Protein 1R5Q (pdb70)

Structure (mmCIF, N/CA/C/O backbone):
data_1R5Q
#
_entry.id   1R5Q
#
_cell.length_a   57.299
_cell.length_b   57.299
_cell.length_c   137.515
_cell.angle_alpha   90.00
_cell.angle_beta   90.00
_cell.angle_gamma   120.00
#
_symmetry.space_group_name_H-M   'P 65 2 2'
#
loop_
_entity.id
_entity.type
_entity.pdbx_description
1 polymer 'circadian oscillation regulator'
2 water water
#
loop_
_atom_site.group_PDB
_atom_site.id
_atom_site.type_symbol
_atom_site.label_atom_id
_atom_site.label_alt_id
_atom_site.label_comp_id
_atom_site.label_asym_id
_atom_site.label_entity_id
_atom_site.label_seq_id
_atom_site.pdbx_PDB_ins_code
_atom_site.Cartn_x
_atom_site.Cartn_y
_atom_site.Cartn_z
_atom_site.occupancy
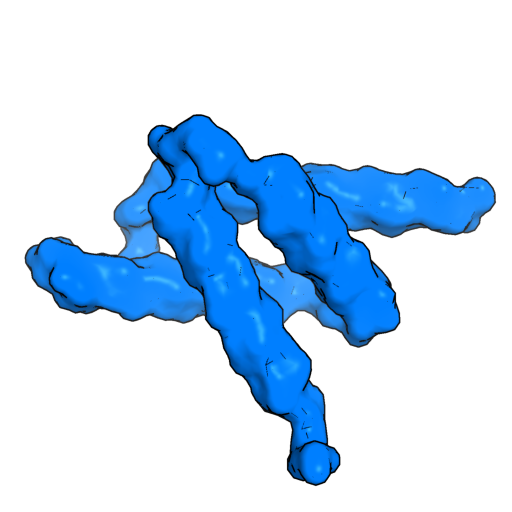_atom_site.B_iso_or_equiv
_atom_site.auth_seq_id
_atom_site.auth_comp_id
_atom_site.auth_asym_id
_atom_site.auth_atom_id
_atom_site.pdbx_PDB_model_num
ATOM 1 N N . GLU A 1 4 ? 18.628 30.515 10.322 1.00 68.13 4 GLU A N 1
ATOM 2 C CA . GLU A 1 4 ? 17.989 30.970 11.591 1.00 67.87 4 GLU A CA 1
ATOM 3 C C . GLU A 1 4 ? 18.950 30.907 12.774 1.00 66.76 4 GLU A C 1
ATOM 4 O O . GLU A 1 4 ? 19.017 29.907 13.489 1.00 67.01 4 GLU A O 1
ATOM 10 N N . VAL A 1 5 ? 19.674 32.001 12.982 1.00 65.66 5 VAL A N 1
ATOM 11 C CA . VAL A 1 5 ? 20.648 32.100 14.059 1.00 63.50 5 VAL A CA 1
ATOM 12 C C . VAL A 1 5 ? 20.175 31.782 15.485 1.00 61.79 5 VAL A C 1
ATOM 13 O O . VAL A 1 5 ? 20.658 30.813 16.068 1.00 62.09 5 VAL A O 1
ATOM 17 N N . ASP A 1 6 ? 19.238 32.553 16.050 1.00 59.13 6 ASP A N 1
ATOM 18 C CA . ASP A 1 6 ? 18.825 32.290 17.442 1.00 56.97 6 ASP A CA 1
ATOM 19 C C . ASP A 1 6 ? 17.519 32.927 17.975 1.00 54.73 6 ASP A C 1
ATOM 20 O O . ASP A 1 6 ? 16.605 33.244 17.219 1.00 53.89 6 ASP A O 1
ATOM 25 N N . GLN A 1 7 ? 17.463 33.115 19.296 1.00 53.00 7 GLN A N 1
ATOM 26 C CA . GLN A 1 7 ? 16.285 33.679 19.972 1.00 51.77 7 GLN A CA 1
ATOM 27 C C . GLN A 1 7 ? 15.882 35.079 19.494 1.00 50.12 7 GLN A C 1
ATOM 28 O O . GLN A 1 7 ? 14.692 35.422 19.470 1.00 49.32 7 GLN A O 1
ATOM 34 N N . GLN A 1 8 ? 16.867 35.886 19.117 1.00 48.03 8 GLN A N 1
ATOM 35 C CA . GLN A 1 8 ? 16.590 37.234 18.650 1.00 46.79 8 GLN A CA 1
ATOM 36 C C . GLN A 1 8 ? 15.645 37.283 17.456 1.00 45.15 8 GLN A C 1
ATOM 37 O O . GLN A 1 8 ? 14.956 38.282 17.262 1.00 43.56 8 GLN A O 1
ATOM 43 N N . ILE A 1 9 ? 15.610 36.222 16.648 1.00 43.70 9 ILE A N 1
ATOM 44 C CA . ILE A 1 9 ? 14.707 36.211 15.497 1.00 43.13 9 ILE A CA 1
ATOM 45 C C . ILE A 1 9 ? 13.260 36.408 15.972 1.00 42.20 9 ILE A C 1
ATOM 46 O O . ILE A 1 9 ? 12.535 37.258 15.456 1.00 42.20 9 ILE A O 1
ATOM 51 N N . LEU A 1 10 ? 12.854 35.639 16.976 1.00 40.39 10 LEU A N 1
ATOM 52 C CA . LEU A 1 10 ? 11.497 35.748 17.498 1.00 39.14 10 LEU A CA 1
ATOM 53 C C . LEU A 1 10 ? 11.296 36.994 18.352 1.00 38.97 10 LEU A C 1
ATOM 54 O O . LEU A 1 10 ? 10.271 37.671 18.232 1.00 38.94 10 LEU A O 1
ATOM 59 N N . LEU A 1 11 ? 12.263 37.297 19.213 1.00 38.77 11 LEU A N 1
ATOM 60 C CA . LEU A 1 11 ? 12.139 38.464 20.081 1.00 38.84 11 LEU A CA 1
ATOM 61 C C . LEU A 1 11 ? 11.988 39.771 19.298 1.00 39.27 11 LEU A C 1
ATOM 62 O O . LEU A 1 11 ? 11.355 40.717 19.788 1.00 36.96 11 LEU A O 1
ATOM 67 N N . GLN A 1 12 ? 12.570 39.836 18.096 1.00 38.72 12 GLN A N 1
ATOM 68 C CA . GLN A 1 12 ? 12.452 41.046 17.274 1.00 38.78 12 GLN A CA 1
ATOM 69 C C . GLN A 1 12 ? 11.080 41.087 16.611 1.00 38.50 12 GLN A C 1
ATOM 70 O O . GLN A 1 12 ? 10.476 42.162 16.464 1.00 38.00 12 GLN A O 1
ATOM 76 N N . GLN A 1 13 ? 10.580 39.921 16.215 1.00 36.91 13 GLN A N 1
ATOM 77 C CA . GLN A 1 13 ? 9.253 39.847 15.614 1.00 38.44 13 GLN A CA 1
ATOM 78 C C . GLN A 1 13 ? 8.216 40.258 16.681 1.00 37.89 13 GLN A C 1
ATOM 79 O O . GLN A 1 13 ? 7.277 41.006 16.399 1.00 36.59 13 GLN A O 1
ATOM 85 N N . LEU A 1 14 ? 8.390 39.759 17.906 1.00 35.89 14 LEU A N 1
ATOM 86 C CA . LEU A 1 14 ? 7.470 40.091 18.990 1.00 35.78 14 LEU A CA 1
ATOM 87 C C . LEU A 1 14 ? 7.492 41.584 19.285 1.00 35.06 14 LEU A C 1
ATOM 88 O O . LEU A 1 14 ? 6.450 42.184 19.520 1.00 35.33 14 LEU A O 1
ATOM 93 N N . LYS A 1 15 ? 8.679 42.179 19.289 1.00 35.74 15 LYS A N 1
ATOM 94 C CA . LYS A 1 15 ? 8.791 43.613 19.519 1.00 38.27 15 LYS A CA 1
ATOM 95 C C . LYS A 1 15 ? 8.022 44.349 18.400 1.00 39.72 15 LYS A C 1
ATOM 96 O O . LYS A 1 15 ? 7.264 45.294 18.653 1.00 39.18 15 LYS A O 1
ATOM 102 N N . SER A 1 16 ? 8.210 43.897 17.166 1.00 39.37 16 SER A N 1
ATOM 103 C CA . SER A 1 16 ? 7.519 44.503 16.042 1.00 40.82 16 SER A CA 1
ATOM 104 C C . SER A 1 16 ? 6.008 44.402 16.240 1.00 39.33 16 SER A C 1
ATOM 105 O O . SER A 1 16 ? 5.287 45.374 16.024 1.00 38.49 16 SER A O 1
ATOM 108 N N . ASP A 1 17 ? 5.536 43.229 16.656 1.00 38.68 17 ASP A N 1
ATOM 109 C CA . ASP A 1 17 ? 4.104 43.008 16.869 1.00 37.02 17 ASP A CA 1
ATOM 110 C C . ASP A 1 17 ? 3.534 43.901 17.978 1.00 37.03 17 ASP A C 1
ATOM 111 O O . ASP A 1 17 ? 2.419 44.435 17.848 1.00 36.45 17 ASP A O 1
ATOM 116 N N . TYR A 1 18 ? 4.304 44.044 19.057 1.00 34.58 18 TYR A N 1
ATOM 117 C CA . TYR A 1 18 ? 3.907 44.837 20.214 1.00 35.22 18 TYR A CA 1
ATOM 118 C C . TYR A 1 18 ? 3.857 46.307 19.822 1.00 35.56 18 TYR A C 1
ATOM 119 O O . TYR A 1 18 ? 3.002 47.045 20.304 1.00 35.24 18 TYR A O 1
ATOM 128 N N . ARG A 1 19 ? 4.778 46.727 18.955 1.00 36.62 19 ARG A N 1
ATOM 129 C CA . ARG A 1 19 ? 4.802 48.120 18.493 1.00 38.14 19 ARG A CA 1
ATOM 130 C C . ARG A 1 19 ? 3.451 48.423 17.833 1.00 38.01 19 ARG A C 1
ATOM 131 O O . ARG A 1 19 ? 2.819 49.438 18.119 1.00 40.01 19 ARG A O 1
ATOM 139 N N . GLN A 1 20 ? 3.014 47.536 16.946 1.00 38.36 20 GLN A N 1
ATOM 140 C CA . GLN A 1 20 ? 1.732 47.714 16.272 1.00 39.08 20 GLN A CA 1
ATOM 141 C C . GLN A 1 20 ? 0.544 47.714 17.261 1.00 38.76 20 GLN A C 1
ATOM 142 O O . GLN A 1 20 ? -0.461 48.390 17.022 1.00 37.55 20 GLN A O 1
ATOM 148 N N . ILE A 1 21 ? 0.649 46.973 18.370 1.00 36.80 21 ILE A N 1
ATOM 149 C CA . ILE A 1 21 ? -0.434 46.964 19.367 1.00 34.13 21 ILE A CA 1
ATOM 150 C C . ILE A 1 21 ? -0.457 48.334 20.054 1.00 33.71 21 ILE A C 1
ATOM 151 O O . ILE A 1 21 ? -1.520 48.946 20.231 1.00 33.69 21 ILE A O 1
ATOM 156 N N . LEU A 1 22 ? 0.707 48.829 20.448 1.00 30.96 22 LEU A N 1
ATOM 157 C CA . LEU A 1 22 ? 0.751 50.135 21.088 1.00 32.00 22 LEU A CA 1
ATOM 158 C C . LEU A 1 22 ? 0.170 51.229 20.159 1.00 33.16 22 LEU A C 1
ATOM 159 O O . LEU A 1 22 ? -0.672 52.008 20.576 1.00 32.55 22 LEU A O 1
ATOM 164 N N . LEU A 1 23 ? 0.626 51.266 18.907 1.00 34.07 23 LEU A N 1
ATOM 165 C CA . LEU A 1 23 ? 0.179 52.279 17.957 1.00 35.23 23 LEU A CA 1
ATOM 166 C C . LEU A 1 23 ? -1.289 52.188 17.564 1.00 37.73 23 LEU A C 1
ATOM 167 O O . LEU A 1 23 ? -1.849 53.140 17.009 1.00 38.36 23 LEU A O 1
ATOM 172 N N . SER A 1 24 ? -1.933 51.057 17.826 1.00 37.81 24 SER A N 1
ATOM 173 C CA . SER A 1 24 ? -3.345 50.980 17.492 1.00 38.80 24 SER A CA 1
ATOM 174 C C . SER A 1 24 ? -4.1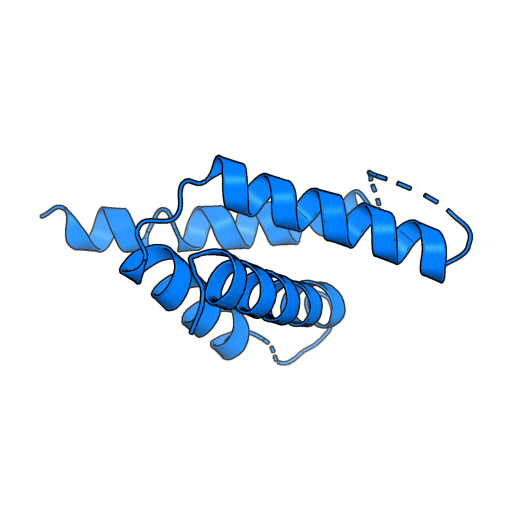85 50.828 18.753 1.00 37.57 24 SER A C 1
ATOM 175 O O . SER A 1 24 ? -5.410 50.741 18.675 1.00 38.25 24 SER A O 1
ATOM 178 N N . TYR A 1 25 ? -3.535 50.829 19.918 1.00 35.06 25 TYR A N 1
ATOM 179 C CA . TYR A 1 25 ? -4.250 50.612 21.171 1.00 34.66 25 TYR A CA 1
ATOM 180 C C . TYR A 1 25 ? -5.367 51.590 21.516 1.00 35.63 25 TYR A C 1
ATOM 181 O O . TYR A 1 25 ? -6.389 51.208 22.102 1.00 33.73 25 TYR A O 1
ATOM 190 N N . PHE A 1 26 ? -5.159 52.858 21.196 1.00 36.61 26 PHE A N 1
ATOM 191 C CA . PHE A 1 26 ? -6.170 53.846 21.507 1.00 38.73 26 PHE A CA 1
ATOM 192 C C . PHE A 1 26 ? -7.033 54.205 20.299 1.00 42.69 26 PHE A C 1
ATOM 193 O O . PHE A 1 26 ? -7.646 55.273 20.257 1.00 43.54 26 PHE A O 1
ATOM 201 N N . THR A 1 27 ? -7.077 53.288 19.331 1.00 45.58 27 THR A N 1
ATOM 202 C CA . THR A 1 27 ? -7.892 53.418 18.121 1.00 50.25 27 THR A CA 1
ATOM 203 C C . THR A 1 27 ? -8.986 52.348 18.251 1.00 53.79 27 THR A C 1
ATOM 204 O O . THR A 1 27 ? -9.199 51.786 19.323 1.00 54.74 27 THR A O 1
ATOM 208 N N . THR A 1 28 ? -9.677 52.064 17.157 1.00 58.41 28 THR A N 1
ATOM 209 C CA . THR A 1 28 ? -10.716 51.044 17.157 1.00 61.76 28 THR A CA 1
ATOM 210 C C . THR A 1 28 ? -10.298 50.003 16.114 1.00 63.75 28 THR A C 1
ATOM 211 O O . THR A 1 28 ? -10.103 50.343 14.946 1.00 64.49 28 THR A O 1
ATOM 215 N N . ASP A 1 29 ? -10.135 48.751 16.553 1.00 65.11 29 ASP A N 1
ATOM 216 C CA . ASP A 1 29 ? -9.707 47.643 15.689 1.00 66.74 29 ASP A CA 1
ATOM 217 C C . ASP A 1 29 ? -9.428 48.072 14.256 1.00 67.55 29 ASP A C 1
ATOM 218 O O . ASP A 1 29 ? -8.235 48.194 13.907 1.00 68.94 29 ASP A O 1
ATOM 223 N N . LEU A 1 32 ? -7.650 45.258 16.666 1.00 45.64 32 LEU A N 1
ATOM 224 C CA . LEU A 1 32 ? -6.801 45.282 17.895 1.00 45.76 32 LEU A CA 1
ATOM 225 C C . LEU A 1 32 ? -6.885 44.002 18.725 1.00 46.43 32 LEU A C 1
ATOM 226 O O . LEU A 1 32 ? -5.872 43.509 19.224 1.00 46.01 32 LEU A O 1
ATOM 231 N N . LYS A 1 33 ? -8.094 43.471 18.882 1.00 48.01 33 LYS A N 1
ATOM 232 C CA . LYS A 1 33 ? -8.294 42.264 19.678 1.00 50.20 33 LYS A CA 1
ATOM 233 C C . LYS A 1 33 ? -7.474 41.087 19.163 1.00 50.89 33 LYS A C 1
ATOM 234 O O . LYS A 1 33 ? -6.851 40.364 19.943 1.00 50.77 33 LYS A O 1
ATOM 240 N N . GLU A 1 34 ? -7.465 40.911 17.846 1.00 51.57 34 GLU A N 1
ATOM 241 C CA . GLU A 1 34 ? -6.729 39.821 17.220 1.00 51.71 34 GLU A CA 1
ATOM 242 C C . GLU A 1 34 ? -5.225 40.005 17.312 1.00 49.65 34 GLU A C 1
ATOM 243 O O . GLU A 1 34 ? -4.487 39.034 17.428 1.00 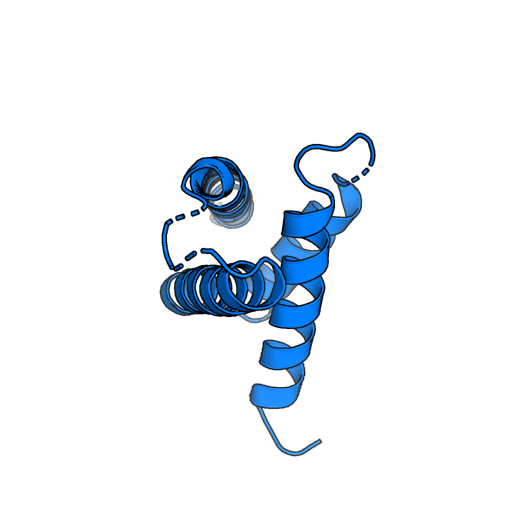49.07 34 GLU A O 1
ATOM 249 N N . LYS A 1 35 ? -4.767 41.247 17.242 1.00 47.17 35 LYS A N 1
ATOM 250 C CA . LYS A 1 35 ? -3.337 41.500 17.341 1.00 45.64 35 LYS A CA 1
ATOM 251 C C . LYS A 1 35 ? -2.861 41.098 18.732 1.00 43.65 35 LYS A C 1
ATOM 252 O O . LYS A 1 35 ? -1.802 40.494 18.885 1.00 42.27 35 LYS A O 1
ATOM 258 N N . ILE A 1 36 ? -3.656 41.438 19.739 1.00 41.83 36 ILE A N 1
ATOM 259 C CA . ILE A 1 36 ? -3.319 41.131 21.122 1.00 41.12 36 ILE A CA 1
ATOM 260 C C . ILE A 1 36 ? -3.414 39.636 21.383 1.00 41.65 36 ILE A C 1
ATOM 261 O O . ILE A 1 36 ? -2.552 39.062 22.031 1.00 39.77 36 ILE A O 1
ATOM 266 N N . ASP A 1 37 ? -4.465 39.008 20.870 1.00 42.66 37 ASP A N 1
ATOM 267 C CA . ASP A 1 37 ? -4.645 37.580 21.077 1.00 43.91 37 ASP A CA 1
ATOM 268 C C . ASP A 1 37 ? -3.490 36.796 20.464 1.00 43.34 37 ASP A C 1
ATOM 269 O O . ASP A 1 37 ? -3.002 35.841 21.057 1.00 43.12 37 ASP A O 1
ATOM 274 N N . LYS A 1 38 ? -3.034 37.225 19.294 1.00 42.59 38 LYS A N 1
ATOM 275 C CA . LYS A 1 38 ? -1.929 36.551 18.614 1.00 42.78 38 LYS A CA 1
ATOM 276 C C . LYS A 1 38 ? -0.594 36.744 19.329 1.00 40.41 38 LYS A C 1
ATOM 277 O O . LYS A 1 38 ? 0.212 35.813 19.405 1.00 38.44 38 LYS A O 1
ATOM 283 N N . PHE A 1 39 ? -0.358 37.960 19.826 1.00 37.40 39 PHE A N 1
ATOM 284 C CA . PHE A 1 39 ? 0.860 38.286 20.558 1.00 35.81 39 PHE A CA 1
ATOM 285 C C . PHE A 1 39 ? 0.894 37.438 21.835 1.00 34.71 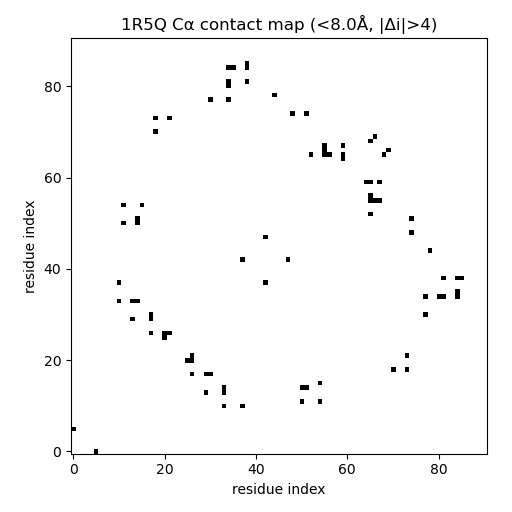39 PHE A C 1
ATOM 286 O O . PHE A 1 39 ? 1.927 36.872 22.198 1.00 33.82 39 PHE A O 1
ATOM 294 N N . ILE A 1 40 ? -0.241 37.360 22.518 1.00 32.97 40 ILE A N 1
ATOM 295 C CA . ILE A 1 40 ? -0.317 36.590 23.753 1.00 32.92 40 ILE A CA 1
ATOM 296 C C . ILE A 1 40 ? -0.004 35.101 23.515 1.00 33.57 40 ILE A C 1
ATOM 297 O O . ILE A 1 40 ? 0.774 34.493 24.244 1.00 31.33 40 ILE A O 1
ATOM 302 N N . ASN A 1 41 ? -0.601 34.534 22.477 1.00 34.51 41 ASN A N 1
ATOM 303 C CA . ASN A 1 41 ? -0.387 33.123 22.179 1.00 36.93 41 ASN A CA 1
ATOM 304 C C . ASN A 1 41 ? 1.085 32.834 21.854 1.00 35.28 41 ASN A C 1
ATOM 305 O O . ASN A 1 41 ? 1.616 31.781 22.214 1.00 36.51 41 ASN A O 1
ATOM 310 N N . ALA A 1 42 ? 1.756 33.779 21.210 1.00 34.26 42 ALA A N 1
ATOM 311 C CA . ALA A 1 42 ? 3.156 33.595 20.857 1.00 33.87 42 ALA A CA 1
ATOM 312 C C . ALA A 1 42 ? 4.087 33.646 22.060 1.00 33.39 42 ALA A C 1
ATOM 313 O O . ALA A 1 42 ? 4.992 32.821 22.157 1.00 31.94 42 ALA A O 1
ATOM 315 N N . VAL A 1 43 ? 3.898 34.614 22.968 1.00 31.53 43 VAL A N 1
ATOM 316 C CA . VAL A 1 43 ? 4.770 34.713 24.142 1.00 29.32 43 VAL A CA 1
ATOM 317 C C . VAL A 1 43 ? 4.473 33.543 25.076 1.00 30.36 43 VAL A C 1
ATOM 318 O O . VAL A 1 43 ? 5.355 33.067 25.793 1.00 29.26 43 VAL A O 1
ATOM 322 N N . PHE A 1 44 ? 3.218 33.100 25.044 1.00 29.49 44 PHE A N 1
ATOM 323 C CA . PHE A 1 44 ? 2.720 31.970 25.825 1.00 30.45 44 PHE A CA 1
ATOM 324 C C . PHE A 1 44 ? 3.409 30.698 25.298 1.00 31.77 44 PHE A C 1
ATOM 325 O O . PHE A 1 44 ? 4.016 29.956 26.052 1.00 31.87 44 PHE A O 1
ATOM 333 N N . CYS A 1 45 ? 3.318 30.463 23.993 1.00 31.74 45 CYS A N 1
ATOM 334 C CA . CYS A 1 45 ? 3.950 29.276 23.401 1.00 34.40 45 CYS A CA 1
ATOM 335 C C . CYS A 1 45 ? 5.478 29.229 23.500 1.00 34.80 45 CYS A C 1
ATOM 336 O O . CYS A 1 45 ? 6.045 28.144 23.601 1.00 37.03 45 CYS A O 1
ATOM 339 N N . ALA A 1 46 ? 6.146 30.385 23.471 1.00 32.54 46 ALA A N 1
ATOM 340 C CA . ALA A 1 46 ? 7.607 30.420 23.564 1.00 31.43 46 ALA A CA 1
ATOM 341 C C . ALA A 1 46 ? 8.174 30.517 24.986 1.00 31.22 46 ALA A C 1
ATOM 342 O O . ALA A 1 46 ? 9.386 30.617 25.154 1.00 31.68 46 ALA A O 1
ATOM 344 N N . ASN A 1 47 ? 7.301 30.503 25.996 1.00 32.65 47 ASN A N 1
ATOM 345 C CA . ASN A 1 47 ? 7.707 30.547 27.409 1.00 31.39 47 ASN A CA 1
ATOM 346 C C . ASN A 1 47 ? 8.527 31.780 27.739 1.00 31.13 47 ASN A C 1
ATOM 347 O O . ASN A 1 47 ? 9.418 31.744 28.583 1.00 31.25 47 ASN A O 1
ATOM 352 N N . ILE A 1 48 ? 8.232 32.877 27.064 1.00 31.88 48 ILE A N 1
ATOM 353 C CA . ILE A 1 48 ? 8.959 34.116 27.283 1.00 32.16 48 ILE A CA 1
ATOM 354 C C . ILE A 1 48 ? 8.605 34.684 28.655 1.00 32.17 48 ILE A C 1
ATOM 355 O O . ILE A 1 48 ? 7.434 34.801 28.979 1.00 31.92 48 ILE A O 1
ATOM 360 N N . PRO A 1 49 ? 9.616 35.019 29.471 1.00 31.64 49 PRO A N 1
ATOM 361 C CA . PRO A 1 49 ? 9.430 35.572 30.811 1.00 32.76 49 PRO A CA 1
ATOM 362 C C . PRO A 1 49 ? 8.801 36.970 30.733 1.00 31.75 49 PRO A C 1
ATOM 363 O O . PRO A 1 49 ? 9.061 37.731 29.803 1.00 30.56 49 PRO A O 1
ATOM 367 N N . VAL A 1 50 ? 7.993 37.309 31.722 1.00 32.28 50 VAL A N 1
ATOM 368 C CA . VAL A 1 50 ? 7.354 38.618 31.740 1.00 31.61 50 VAL A CA 1
ATOM 369 C C . VAL A 1 50 ? 8.362 39.773 31.708 1.00 31.32 50 VAL A C 1
ATOM 370 O O . VAL A 1 50 ? 8.145 40.754 31.013 1.00 31.11 50 VAL A O 1
ATOM 374 N N . PRO A 1 51 ? 9.497 39.662 32.425 1.00 33.15 51 PRO A N 1
ATOM 375 C CA . PRO A 1 51 ? 10.450 40.789 32.377 1.00 34.13 51 PRO A CA 1
ATOM 376 C C . PRO A 1 51 ? 10.890 41.171 30.962 1.00 35.08 51 PRO A C 1
ATOM 377 O O . PRO A 1 51 ? 11.214 42.335 30.697 1.00 34.49 51 PRO A O 1
ATOM 381 N N . GLU A 1 52 ? 10.897 40.195 30.060 1.00 33.98 52 GLU A N 1
ATOM 382 C CA . GLU A 1 52 ? 11.289 40.440 28.680 1.00 35.70 52 GLU A CA 1
ATOM 383 C C . GLU A 1 52 ? 10.211 41.235 27.967 1.00 34.32 52 GLU A C 1
ATOM 384 O O . GLU A 1 52 ? 10.508 42.076 27.136 1.00 31.95 52 GLU A O 1
ATOM 390 N N . ILE A 1 53 ? 8.953 40.952 28.294 1.00 33.26 53 ILE A N 1
ATOM 391 C CA . ILE A 1 53 ? 7.853 41.672 27.676 1.00 32.24 53 ILE A CA 1
ATOM 392 C C . ILE A 1 53 ? 7.888 43.103 28.173 1.00 33.01 53 ILE A C 1
ATOM 393 O O . ILE A 1 53 ? 7.630 44.044 27.414 1.00 32.75 53 ILE A O 1
ATOM 398 N N . ILE A 1 54 ? 8.220 43.267 29.449 1.00 30.99 54 ILE A N 1
ATOM 399 C CA . ILE A 1 54 ? 8.260 44.596 30.022 1.00 33.59 54 ILE A CA 1
ATOM 400 C C . ILE A 1 54 ? 9.385 45.386 29.388 1.00 35.02 54 ILE A C 1
ATOM 401 O O . ILE A 1 54 ? 9.263 46.594 29.188 1.00 34.00 54 ILE A O 1
ATOM 406 N N . GLU A 1 55 ? 10.477 44.698 29.053 1.00 35.75 55 GLU A N 1
ATOM 407 C CA . GLU A 1 55 ? 11.620 45.359 28.443 1.00 36.14 55 GLU A CA 1
ATOM 408 C C . GLU A 1 55 ? 11.272 45.822 27.028 1.00 34.61 55 GLU A C 1
ATOM 409 O O . GLU A 1 55 ? 11.661 46.909 26.622 1.00 34.62 55 GLU A O 1
ATOM 415 N N . ILE A 1 56 ? 10.539 44.998 26.288 1.00 33.03 56 ILE A N 1
ATOM 416 C CA . ILE A 1 56 ? 10.105 45.353 24.944 1.00 33.13 56 ILE A CA 1
ATOM 417 C C . ILE A 1 56 ? 9.234 46.618 25.040 1.00 34.34 56 ILE A C 1
ATOM 418 O O . ILE A 1 56 ? 9.416 47.567 24.269 1.00 33.29 56 ILE A O 1
ATOM 423 N N . HIS A 1 57 ? 8.310 46.635 26.001 1.00 33.34 57 HIS A N 1
ATOM 424 C CA . HIS A 1 57 ? 7.438 47.795 26.222 1.00 33.35 57 HIS A CA 1
ATOM 425 C C . HIS A 1 57 ? 8.278 49.085 26.375 1.00 35.32 57 HIS A C 1
ATOM 426 O O . HIS A 1 57 ? 8.089 50.058 25.638 1.00 33.43 57 HIS A O 1
ATOM 433 N N . MET A 1 58 ? 9.194 49.077 27.343 1.00 35.28 58 MET A N 1
ATOM 434 C CA . MET A 1 58 ? 10.049 50.227 27.606 1.00 37.96 58 MET A CA 1
ATOM 435 C C . MET A 1 58 ? 10.897 50.645 26.400 1.00 38.58 58 MET A C 1
ATOM 436 O O . MET A 1 58 ? 11.084 51.836 26.138 1.00 39.19 58 MET A O 1
ATOM 441 N N . GLU A 1 59 ? 11.414 49.672 25.664 1.00 38.46 59 GLU A N 1
ATOM 442 C CA . GLU A 1 59 ? 12.226 49.992 24.508 1.00 39.10 59 GLU A CA 1
ATOM 443 C C . GLU A 1 59 ? 11.408 50.731 23.452 1.00 38.88 59 GLU A C 1
ATOM 444 O O . GLU A 1 59 ? 11.890 51.695 22.851 1.00 37.00 59 GLU A O 1
ATOM 450 N N . LEU A 1 60 ? 10.181 50.271 23.225 1.00 37.25 60 LEU A N 1
ATOM 451 C CA . LEU A 1 60 ? 9.317 50.902 22.241 1.00 38.06 60 LEU A CA 1
ATOM 452 C C . LEU A 1 60 ? 8.901 52.290 22.716 1.00 39.03 60 LEU A C 1
ATOM 453 O O . LEU A 1 60 ? 8.759 53.212 21.902 1.00 38.12 60 LEU A O 1
ATOM 458 N N . ILE A 1 61 ? 8.726 52.446 24.026 1.00 38.92 61 ILE A N 1
ATOM 459 C CA . ILE A 1 61 ? 8.353 53.748 24.567 1.00 40.23 61 ILE A CA 1
ATOM 460 C C . ILE A 1 61 ? 9.514 54.716 24.286 1.00 40.85 61 ILE A C 1
ATOM 461 O O . ILE A 1 61 ? 9.283 55.870 23.916 1.00 38.78 61 ILE A O 1
ATOM 466 N N . ASP A 1 62 ? 10.754 54.239 24.432 1.00 40.75 62 ASP A N 1
ATOM 467 C CA . ASP A 1 62 ? 11.918 55.094 24.171 1.00 41.87 62 ASP A CA 1
ATOM 468 C C . ASP A 1 62 ? 11.970 55.515 22.710 1.00 41.43 62 ASP A C 1
ATOM 469 O O . ASP A 1 62 ? 12.225 56.688 22.409 1.00 39.97 62 ASP A O 1
ATOM 474 N N . GLU A 1 63 ? 11.742 54.549 21.816 1.00 40.80 63 GLU A N 1
ATOM 475 C CA . GLU A 1 63 ? 11.721 54.798 20.378 1.00 41.72 63 GLU A CA 1
ATOM 476 C C . GLU A 1 63 ? 10.651 55.836 20.055 1.00 41.72 63 GLU A C 1
ATOM 477 O O . GLU A 1 63 ? 10.919 56.805 19.344 1.00 40.01 63 GLU A O 1
ATOM 483 N N . PHE A 1 64 ? 9.442 55.630 20.584 1.00 40.72 64 PHE A N 1
ATOM 484 C CA . PHE A 1 64 ? 8.336 56.558 20.361 1.00 40.58 64 PHE A CA 1
ATOM 485 C C . PHE A 1 64 ? 8.651 57.987 20.811 1.00 41.65 64 PHE A C 1
ATOM 486 O O . PHE A 1 64 ? 8.374 58.955 20.073 1.00 40.18 64 PHE A O 1
ATOM 494 N N . SER A 1 65 ? 9.209 58.118 22.018 1.00 41.07 65 SER A N 1
ATOM 495 C CA . SER A 1 65 ? 9.5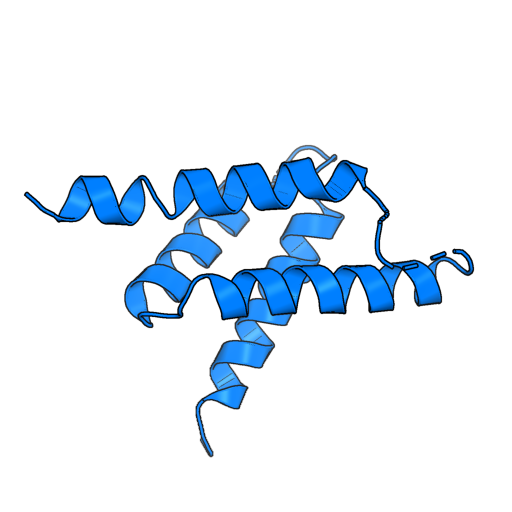19 59.432 22.576 1.00 44.39 65 SER A CA 1
ATOM 496 C C . SER A 1 65 ? 10.515 60.158 21.686 1.00 46.21 65 SER A C 1
ATOM 497 O O . SER A 1 65 ? 10.470 61.383 21.556 1.00 45.84 65 SER A O 1
ATOM 500 N N . LYS A 1 66 ? 11.399 59.395 21.049 1.00 47.95 66 LYS A N 1
ATOM 501 C CA . LYS A 1 66 ? 12.380 59.974 20.140 1.00 49.49 66 LYS A CA 1
ATOM 502 C C . LYS A 1 66 ? 11.680 60.410 18.841 1.00 49.59 66 LYS A C 1
ATOM 503 O O . LYS A 1 66 ? 11.857 61.544 18.389 1.00 48.56 66 LYS A O 1
ATOM 509 N N . GLN A 1 67 ? 10.890 59.518 18.247 1.00 48.69 67 GLN A N 1
ATOM 510 C CA . GLN A 1 67 ? 10.173 59.852 17.012 1.00 50.47 67 GLN A CA 1
ATOM 511 C C . GLN A 1 67 ? 9.246 61.064 17.175 1.00 50.64 67 GLN A C 1
ATOM 512 O O . GLN A 1 67 ? 9.035 61.829 16.232 1.00 51.28 67 GLN A O 1
ATOM 518 N N . LEU A 1 68 ? 8.693 61.230 18.373 1.00 50.18 68 LEU A N 1
ATOM 519 C CA . LEU A 1 68 ? 7.786 62.337 18.664 1.00 50.20 68 LEU A CA 1
ATOM 520 C C . LEU A 1 68 ? 8.507 63.585 19.157 1.00 49.93 68 LEU A C 1
ATOM 521 O O . LEU A 1 68 ? 7.868 64.592 19.44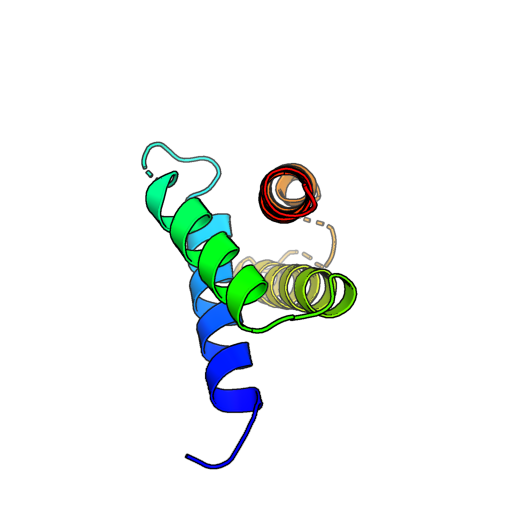9 1.00 48.99 68 LEU A O 1
ATOM 526 N N . ARG A 1 69 ? 9.832 63.519 19.258 1.00 51.46 69 ARG A N 1
ATOM 527 C CA . ARG A 1 69 ? 10.611 64.662 19.729 1.00 53.00 69 ARG A CA 1
ATOM 528 C C . ARG A 1 69 ? 10.128 65.143 21.099 1.00 53.21 69 ARG A C 1
ATOM 529 O O . ARG A 1 69 ? 9.962 66.339 21.312 1.00 53.11 69 ARG A O 1
ATOM 537 N N . LEU A 1 70 ? 9.906 64.223 22.031 1.00 53.30 70 LEU A N 1
ATOM 538 C CA . LEU A 1 70 ? 9.436 64.625 23.353 1.00 55.06 70 LEU A CA 1
ATOM 539 C C . LEU A 1 70 ? 10.569 65.098 24.264 1.00 55.81 70 LEU A C 1
ATOM 540 O O . LEU A 1 70 ? 11.731 64.698 24.009 1.00 55.58 70 LEU A O 1
ATOM 545 N N . GLY A 1 74 ? 10.302 57.791 27.923 1.00 70.14 74 GLY A N 1
ATOM 546 C CA . GLY A 1 74 ? 10.236 56.676 28.916 1.00 70.15 74 GLY A CA 1
ATOM 547 C C . GLY A 1 74 ? 9.194 56.902 29.997 1.00 70.14 74 GLY A C 1
ATOM 548 O O . GLY A 1 74 ? 9.515 56.863 31.184 1.00 70.14 74 GLY A O 1
ATOM 549 N N . ASP A 1 75 ? 7.944 57.123 29.590 1.00 70.13 75 ASP A N 1
ATOM 550 C CA . ASP A 1 75 ? 6.848 57.374 30.528 1.00 70.13 75 ASP A CA 1
ATOM 551 C C . ASP A 1 75 ? 7.031 58.757 31.157 1.00 70.12 75 ASP A C 1
ATOM 552 O O . ASP A 1 75 ? 7.702 58.826 32.206 1.00 70.11 75 ASP A O 1
ATOM 557 N N . LEU A 1 78 ? 4.904 59.112 28.076 1.00 40.22 78 LEU A N 1
ATOM 558 C CA . LEU A 1 78 ? 3.983 58.132 27.443 1.00 39.85 78 LEU A CA 1
ATOM 559 C C . LEU A 1 78 ? 3.384 57.165 28.481 1.00 39.91 78 LEU A C 1
ATOM 560 O O . LEU A 1 78 ? 3.187 55.979 28.194 1.00 38.00 78 LEU A O 1
ATOM 565 N N . MET A 1 79 ? 3.085 57.686 29.672 1.00 38.61 79 MET A N 1
ATOM 566 C CA . MET A 1 79 ? 2.543 56.874 30.755 1.00 39.55 79 MET A CA 1
ATOM 567 C C . MET A 1 79 ? 1.182 56.254 30.471 1.00 38.76 79 MET A C 1
ATOM 568 O O . MET A 1 79 ? 0.808 55.256 31.103 1.00 37.35 79 MET A O 1
ATOM 573 N N . ASP A 1 80 ? 0.440 56.814 29.517 1.00 37.79 80 ASP A N 1
ATOM 574 C CA . ASP A 1 80 ? -0.864 56.243 29.186 1.00 37.11 80 ASP A CA 1
ATOM 575 C C . ASP A 1 80 ? -0.699 54.841 28.591 1.00 34.72 80 ASP A C 1
ATOM 576 O O . ASP A 1 80 ? -1.603 54.026 28.671 1.00 33.65 80 ASP A O 1
ATOM 581 N N . TYR A 1 81 ? 0.450 54.561 27.983 1.00 34.20 81 TYR A N 1
ATOM 582 C CA . TYR A 1 81 ? 0.669 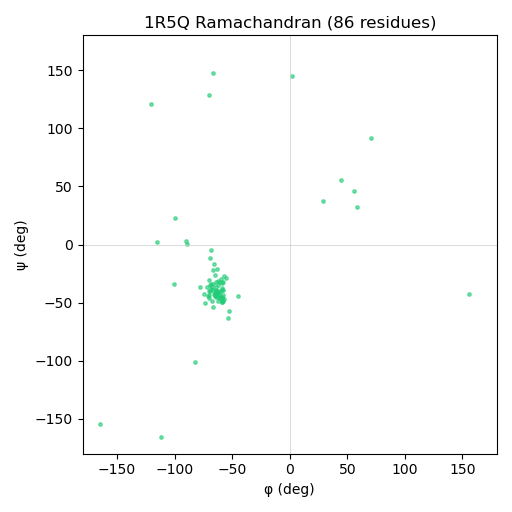53.231 27.423 1.00 32.30 81 TYR A CA 1
ATOM 583 C C . TYR A 1 81 ? 0.797 52.163 28.531 1.00 32.33 81 TYR A C 1
ATOM 584 O O . TYR A 1 81 ? 0.881 50.976 28.232 1.00 32.71 81 TYR A O 1
ATOM 593 N N . ARG A 1 82 ? 0.802 52.573 29.801 1.00 31.19 82 ARG A N 1
ATOM 594 C CA . ARG A 1 82 ? 0.844 51.593 30.887 1.00 31.20 82 ARG A CA 1
ATOM 595 C C . ARG A 1 82 ? -0.472 50.806 30.885 1.00 31.32 82 ARG A C 1
ATOM 596 O O . ARG A 1 82 ? -0.545 49.683 31.404 1.00 29.96 82 ARG A O 1
ATOM 604 N N . LEU A 1 83 ? -1.509 51.395 30.286 1.00 29.27 83 LEU A N 1
ATOM 605 C CA . LEU A 1 83 ? -2.810 50.732 30.183 1.00 30.16 83 LEU A CA 1
ATOM 606 C C . LEU A 1 83 ? -2.654 49.509 29.273 1.00 28.97 83 LEU A C 1
ATOM 607 O O . LEU A 1 83 ? -3.208 48.429 29.527 1.00 27.18 83 LEU A O 1
ATOM 612 N N . THR A 1 84 ? -1.918 49.717 28.191 1.00 27.77 84 THR A N 1
ATOM 613 C CA . THR A 1 84 ? -1.631 48.671 27.232 1.00 28.05 84 THR A CA 1
ATOM 614 C C . THR A 1 84 ? -0.883 47.524 27.924 1.00 27.44 84 THR A C 1
ATOM 615 O O . THR A 1 84 ? -1.213 46.352 27.739 1.00 28.08 84 THR A O 1
ATOM 619 N N . LEU A 1 85 ? 0.125 47.864 28.713 1.00 25.32 85 LEU A N 1
ATOM 620 C CA . LEU A 1 85 ? 0.912 46.839 29.392 1.00 26.82 85 LEU A CA 1
ATOM 621 C C . LEU A 1 85 ? 0.049 46.063 30.390 1.00 25.92 85 LEU A C 1
ATOM 622 O O . LEU A 1 85 ? 0.152 44.841 30.511 1.00 25.18 85 LEU A O 1
ATOM 627 N N . ILE A 1 86 ? -0.805 46.775 31.109 1.00 24.39 86 ILE A N 1
ATOM 628 C CA . ILE A 1 86 ? -1.700 46.112 32.041 1.00 25.89 86 ILE A CA 1
ATOM 629 C C . ILE A 1 86 ? -2.576 45.106 31.301 1.00 25.50 86 ILE A C 1
ATOM 630 O O . ILE A 1 86 ? -2.736 43.959 31.739 1.00 25.03 86 ILE A O 1
ATOM 635 N N . ASP A 1 87 ? -3.129 45.547 30.177 1.00 27.22 87 ASP A N 1
ATOM 636 C CA . ASP A 1 87 ? -4.027 44.742 29.353 1.00 28.81 87 ASP A CA 1
ATOM 637 C C . ASP A 1 87 ? -3.323 43.473 28.845 1.00 29.81 87 ASP A C 1
ATOM 638 O O . ASP A 1 87 ? -3.898 42.383 28.837 1.00 29.82 87 ASP A O 1
ATOM 643 N N . ILE A 1 88 ? -2.067 43.629 28.442 1.00 28.75 88 ILE A N 1
ATOM 644 C CA . ILE A 1 88 ? -1.261 42.527 27.922 1.00 27.47 88 ILE A CA 1
ATOM 645 C C . ILE A 1 88 ? -0.955 41.524 29.030 1.00 26.06 88 ILE A C 1
ATOM 646 O O . ILE A 1 88 ? -1.144 40.311 28.862 1.00 26.50 88 ILE A O 1
ATOM 651 N N . LEU A 1 89 ? -0.495 42.031 30.171 1.00 24.86 89 LEU A N 1
ATOM 652 C CA . LEU A 1 89 ? -0.175 41.156 31.293 1.00 26.44 89 LEU A CA 1
ATOM 653 C C . LEU A 1 89 ? -1.399 40.432 31.851 1.00 26.55 89 LEU A C 1
ATOM 654 O O . LEU A 1 89 ? -1.290 39.285 32.270 1.00 27.78 89 LEU A O 1
ATOM 659 N N . ALA A 1 90 ? -2.546 41.100 31.868 1.00 26.45 90 ALA A N 1
ATOM 660 C CA . ALA A 1 90 ? -3.787 40.494 32.352 1.00 27.45 90 ALA A CA 1
ATOM 661 C C . ALA A 1 90 ? -4.168 39.335 31.416 1.00 28.44 90 ALA A C 1
ATOM 662 O O . ALA A 1 90 ? -4.608 38.274 31.873 1.00 26.92 90 ALA A O 1
ATOM 664 N N . HIS A 1 91 ? -4.039 39.559 30.104 1.00 28.20 91 HIS A N 1
ATOM 665 C CA . HIS A 1 91 ? -4.352 38.520 29.116 1.00 28.86 91 HIS A CA 1
ATOM 666 C C . HIS A 1 91 ? -3.372 37.360 29.221 1.00 28.10 91 HIS A C 1
ATOM 667 O O . HIS A 1 91 ? -3.748 36.205 29.073 1.00 28.81 91 HIS A O 1
ATOM 674 N N . LEU A 1 92 ? -2.106 37.671 29.456 1.00 26.63 92 LEU A N 1
ATOM 675 C CA . LEU A 1 92 ? -1.125 36.613 29.575 1.00 27.97 92 LEU A CA 1
ATOM 676 C C . LEU A 1 92 ? -1.418 35.778 30.826 1.00 27.99 92 LEU A C 1
ATOM 677 O O . LEU A 1 92 ? -1.357 34.553 30.781 1.00 27.40 92 LEU A O 1
ATOM 682 N N A CYS A 1 93 ? -1.744 36.439 31.934 0.50 27.35 93 CYS A N 1
ATOM 683 N N B CYS A 1 93 ? -1.746 36.436 31.932 0.50 27.02 93 CYS A N 1
ATOM 684 C CA A CYS A 1 93 ? -2.061 35.728 33.177 0.50 28.06 93 CYS A CA 1
ATOM 685 C CA B CYS A 1 93 ? -2.036 35.713 33.168 0.50 27.39 93 CYS A CA 1
ATOM 686 C C A CYS A 1 93 ? -3.204 34.740 32.985 0.50 28.15 93 CYS A C 1
ATOM 687 C C B CYS A 1 93 ? -3.209 34.747 33.001 0.50 27.79 93 CYS A C 1
ATOM 688 O O A CYS A 1 93 ? -3.152 33.604 33.460 0.50 27.77 93 CYS A O 1
ATOM 689 O O B CYS A 1 93 ? -3.182 33.626 33.510 0.50 27.42 93 CYS A O 1
ATOM 694 N N . GLU A 1 94 ? -4.241 35.188 32.294 1.00 28.03 94 GLU A N 1
ATOM 695 C CA . GLU A 1 94 ? -5.396 34.353 32.063 1.00 30.05 94 GLU A CA 1
ATOM 696 C C . GLU A 1 94 ? -5.080 33.171 31.153 1.00 30.01 94 GLU A C 1
ATOM 697 O O . GLU A 1 94 ? -5.657 32.109 31.325 1.00 28.13 94 GLU A O 1
ATOM 703 N N . ALA A 1 95 ? -4.171 33.352 30.198 1.00 30.23 95 ALA A N 1
ATOM 704 C CA . ALA A 1 95 ? -3.785 32.261 29.289 1.00 31.77 95 ALA A CA 1
ATOM 705 C C . ALA A 1 95 ? -3.162 31.164 30.149 1.00 32.18 95 ALA A C 1
ATOM 706 O O . ALA A 1 95 ? -3.517 29.986 30.052 1.00 32.54 95 ALA A O 1
ATOM 708 N N . TYR A 1 96 ? -2.237 31.570 31.007 1.00 31.42 96 TYR A N 1
ATOM 709 C CA . TYR A 1 96 ? -1.570 30.646 31.898 1.00 33.50 96 TYR A CA 1
ATOM 710 C C . TYR A 1 96 ? -2.525 30.021 32.922 1.00 34.66 96 TYR A C 1
ATOM 711 O O . TYR A 1 96 ? -2.486 28.805 33.152 1.00 34.12 96 TYR A O 1
ATOM 720 N N . ARG A 1 97 ? -3.394 30.837 33.516 1.00 35.52 97 ARG A N 1
ATOM 721 C CA . ARG A 1 97 ? -4.340 30.338 34.512 1.00 36.20 97 ARG A CA 1
ATOM 722 C C . ARG A 1 97 ? -5.326 29.350 33.899 1.00 37.03 97 ARG A C 1
ATOM 723 O O . ARG A 1 97 ? -5.677 28.352 34.534 1.00 36.61 97 ARG A O 1
ATOM 731 N N . GLY A 1 98 ? -5.780 29.636 32.678 1.00 36.30 98 GLY A N 1
ATOM 732 C CA . GLY A 1 98 ? -6.722 28.751 32.016 1.00 38.14 98 GLY A CA 1
ATOM 733 C C . GLY A 1 98 ? -6.099 27.422 31.620 1.00 39.54 98 GLY A C 1
ATOM 734 O O . GLY A 1 98 ? -6.795 26.469 31.270 1.00 40.41 98 GLY A O 1
ATOM 735 N N . ALA A 1 99 ? -4.781 27.345 31.698 1.00 39.74 99 ALA A N 1
ATOM 736 C CA . ALA A 1 99 ? -4.075 26.134 31.310 1.00 42.18 99 ALA A CA 1
ATOM 737 C C . ALA A 1 99 ? -3.637 25.230 32.467 1.00 43.42 99 ALA A C 1
ATOM 738 O O . ALA A 1 99 ? -3.613 24.00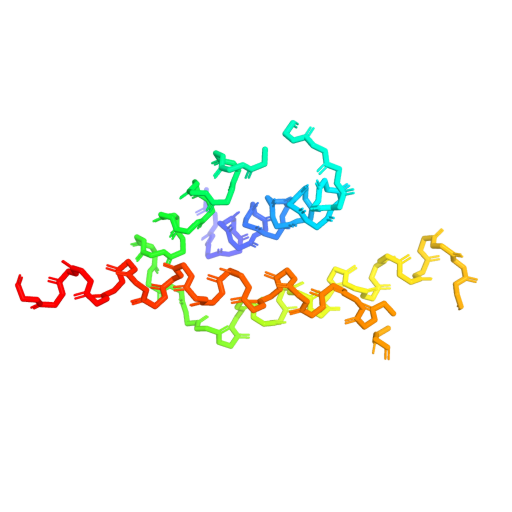7 32.316 1.00 44.13 99 ALA A O 1
ATOM 740 N N . ILE A 1 100 ? -3.288 25.831 33.603 1.00 44.73 100 ILE A N 1
ATOM 741 C CA . ILE A 1 100 ? -2.813 25.106 34.781 1.00 48.30 100 ILE A CA 1
ATOM 742 C C . ILE A 1 100 ? -3.603 23.861 35.173 1.00 50.24 100 ILE A C 1
ATOM 743 O O . ILE A 1 100 ? -3.016 22.828 35.498 1.00 51.07 100 ILE A O 1
ATOM 748 N N . PHE A 1 101 ? -4.926 23.953 35.164 1.00 51.65 101 PHE A N 1
ATOM 749 C CA . PHE A 1 101 ? -5.734 22.799 35.534 1.00 54.38 101 PHE A CA 1
ATOM 750 C C . PHE A 1 101 ? -6.266 22.061 34.310 1.00 55.91 101 PHE A C 1
ATOM 751 O O . PHE A 1 101 ? -7.206 22.568 33.650 1.00 58.02 101 PHE A O 1
#

Sequence (91 aa):
EVDQQILLQQLKSDYRQILLSYFTTDLKEKIDKFINAVFCANIPVPEIIEIHMELIDEFSKQLRLGDLMDYRLTLIDILAHLCCEAYRGAIF

Secondary structure (DSSP, 8-state):
---THHHHHHHHHHHHHHHHHTTS---HHHHHHHHHHHHHTT--HHHHHHHHHHHHHHHHHHTT----GGGHHHHHHHHHHHHHHHHHHH-

InterPro domains:
  IPR011648 Circadian clock oscillator protein KaiA [SM01247] (1-100)
  IPR017944 KaiA/RbsU helical domain superfamily [G3DSA:1.10.1240.30] (1-102)
  IPR017944 KaiA/RbsU helical domain superfamily [SSF101215] (5-100)
  IPR020856 Circadian clock oscillator protein KaiA, C-terminal [PF07688] (4-100)
  IPR020856 Circadian clock oscillator protein KaiA, C-terminal [PS51431] (1-102)

B-factor: mean 41.2, std 10.65, range [24.39, 70.16]

Organism: Nostoc sp. (strain PCC 7120 / SAG 25.82 / UTEX 2576) (NCBI:txid103690)

Radius of gyration: 13.42 Å; Cα contacts (8 Å, |Δi|>4): 44; chains: 1; bounding box: 31×42×24 Å

Foldseek 3Di:
DPDDVVVLVVLLVLVLVQLVCVVPPDRPVSLVVSLVSCLVVVPDLVSVVVSVQVSVVVVCVVVVHSPVVVCVVVVVVSVVVNVVVVVVPPD

Solvent-accessible surface area: 6298 Å² total; per-residue (Å²): 187,135,85,122,86,57,61,24,104,100,2,24,49,67,0,71,87,0,1,97,18,38,114,87,124,135,31,149,110,86,9,49,142,3,11,87,33,1,62,95,44,113,14,74,62,95,60,0,67,102,14,1,77,66,0,0,65,62,8,16,140,136,106,208,144,55,49,50,112,105,38,118,94,0,25,112,34,0,45,51,76,4,79,93,31,82,155,66,62,130,216

Nearest PDB structures (foldseek):
  1r5q-assembly1_A  TM=1.011E+00  e=1.970E-13  Nostoc sp. PCC 7120 = FACHB-418
  1v2z-assembly1_A-2  TM=9.208E-01  e=6.985E-07  Thermosynechococcus vestitus BP-1
  5n8y-assembly1_M  TM=9.357E-01  e=1.848E-06  Synechococcus elongatus
  5jwr-assembly2_H  TM=9.149E-01  e=1.217E-05  Thermosynechococcus vestitus BP-1
  5jwr-assembly1_E  TM=9.376E-01  e=2.376E-05  Thermosynechococcus vestitus BP-1

CATH classification: 1.10.1240.30